Protein AF-G9ZPI9-F1 (afdb_monomer_lite)

Organism: NCBI:txid797515

Foldseek 3Di:
DQPQACQLVVLLVDPVSLLVVVVVLCVVDQWQWFWDDDQFKIWIWIWGQDPVQKIKIKIWIFTHDPDDDPDGDDIDIDIDIGHSVVVSVCQVPADDPPNPDGRSRRRCVRSVRDHPPPPPVPPDDDDDDDDDDDDDDDDDDDD

Secondary structure (DSSP, 8-state):
---HHHHHHHHTT-HHHHHHHHHHHHHH-S-EEEEEEETTEEEEEEEEE-TTS-EEEEEEEEE--SSS-S-PPPPEEEEEEE-HHHHHHHHHH-B-SSTT-BHHHHHHHHTTPPPS---------------------------

Radius of gyration: 23.57 Å; chains: 1; bounding box: 44×51×68 Å

Sequence (143 aa):
MTENNREWKEALKSKEAFNDDISNYFKEHKELTGSYDIPSYYEHYTVRLDSHDGLVITLVTGVQSTGGESNVPLPFKQKEVMSIEDFRQLILHKKFADTTQSLADVFQTVAGIPSSDDQSTTNSVNLVQSSPIWIFTQRKQIG

Structure (mmCIF, N/CA/C/O backbone):
data_AF-G9ZPI9-F1
#
_entry.id   AF-G9ZPI9-F1
#
loop_
_atom_site.group_PDB
_atom_site.id
_atom_site.type_symbol
_atom_site.label_atom_id
_atom_site.label_alt_id
_atom_site.label_comp_id
_atom_site.label_asym_id
_atom_site.label_entity_id
_atom_site.label_seq_id
_atom_site.pdbx_PDB_ins_code
_atom_site.Cartn_x
_atom_site.Cartn_y
_atom_site.Cartn_z
_atom_site.occupancy
_atom_site.B_iso_or_equiv
_atom_site.auth_seq_id
_atom_site.auth_comp_id
_atom_site.auth_asym_id
_atom_site.auth_atom_id
_atom_site.pdbx_PDB_model_num
ATOM 1 N N . MET A 1 1 ? -20.683 11.903 -5.286 1.00 34.28 1 MET A N 1
ATOM 2 C CA . MET A 1 1 ? -20.020 10.936 -4.390 1.00 34.28 1 MET A CA 1
ATOM 3 C C . MET A 1 1 ? -18.566 10.889 -4.812 1.00 34.28 1 MET A C 1
ATOM 5 O O . MET A 1 1 ? -18.189 10.062 -5.628 1.00 34.28 1 MET A O 1
ATOM 9 N N . THR A 1 2 ? -17.806 11.887 -4.369 1.00 35.47 2 THR A N 1
ATOM 10 C CA . THR A 1 2 ? -16.448 12.182 -4.852 1.00 35.47 2 THR A CA 1
ATOM 11 C C . THR A 1 2 ? -15.598 12.610 -3.650 1.00 35.47 2 THR A C 1
ATOM 13 O O . THR A 1 2 ? -14.947 13.647 -3.681 1.00 35.47 2 THR A O 1
ATOM 16 N N . GLU A 1 3 ? -15.700 11.876 -2.539 1.00 41.84 3 GLU A N 1
ATOM 17 C CA . GLU A 1 3 ? -15.044 12.219 -1.262 1.00 41.84 3 GLU A CA 1
ATOM 18 C C . GLU A 1 3 ? -13.709 11.483 -1.062 1.00 41.84 3 GLU A C 1
ATOM 20 O O . GLU A 1 3 ? -12.809 11.997 -0.410 1.00 41.84 3 GLU A O 1
ATOM 25 N N . ASN A 1 4 ? -13.487 10.371 -1.760 1.00 54.03 4 ASN A N 1
ATOM 26 C CA . ASN A 1 4 ? -12.431 9.423 -1.395 1.00 54.03 4 ASN A CA 1
ATOM 27 C C . ASN A 1 4 ? -10.997 9.890 -1.737 1.00 54.03 4 ASN A C 1
ATOM 29 O O . ASN A 1 4 ? -10.023 9.271 -1.321 1.00 54.03 4 ASN A O 1
ATOM 33 N N . ASN A 1 5 ? -10.826 10.967 -2.517 1.00 50.09 5 ASN A N 1
ATOM 34 C CA . ASN A 1 5 ? -9.518 11.366 -3.052 1.00 50.09 5 ASN A CA 1
ATOM 35 C C . ASN A 1 5 ? -8.598 12.067 -2.058 1.00 50.09 5 ASN A C 1
ATOM 37 O O . ASN A 1 5 ? -7.396 11.792 -2.028 1.00 50.09 5 ASN A O 1
ATOM 41 N N . ARG A 1 6 ? -9.145 13.002 -1.284 1.00 54.97 6 ARG A N 1
ATOM 42 C CA . ARG A 1 6 ? -8.370 13.725 -0.273 1.00 54.97 6 ARG A CA 1
ATOM 43 C C . ARG A 1 6 ? -8.168 12.873 0.972 1.00 54.97 6 ARG A C 1
ATOM 45 O O . ARG A 1 6 ? -7.153 13.033 1.631 1.00 54.97 6 ARG A O 1
ATOM 52 N N . GLU A 1 7 ? -9.075 11.944 1.246 1.00 67.94 7 GLU A N 1
ATOM 53 C CA . GLU A 1 7 ? -9.098 11.185 2.494 1.00 67.94 7 GLU A CA 1
ATOM 54 C C . GLU A 1 7 ? -7.846 10.332 2.691 1.00 67.94 7 GLU A C 1
ATOM 56 O O . GLU A 1 7 ? -7.219 10.478 3.727 1.00 67.94 7 GLU A O 1
ATOM 61 N N . TRP A 1 8 ? -7.374 9.578 1.691 1.00 75.69 8 TRP A N 1
ATOM 62 C CA . TRP A 1 8 ? -6.186 8.720 1.854 1.00 75.69 8 TRP A CA 1
ATOM 63 C C . TRP A 1 8 ? -4.902 9.501 2.196 1.00 75.69 8 TRP A C 1
ATOM 65 O O . TRP A 1 8 ? -4.228 9.236 3.194 1.00 75.69 8 TRP A O 1
ATOM 75 N N . LYS A 1 9 ? -4.546 10.507 1.383 1.00 78.06 9 LYS A N 1
ATOM 76 C CA . LYS A 1 9 ? -3.321 11.305 1.596 1.00 78.06 9 LYS A CA 1
ATOM 77 C C . LYS A 1 9 ? -3.417 12.213 2.824 1.00 78.06 9 LYS A C 1
ATOM 79 O O . LYS A 1 9 ? -2.400 12.480 3.462 1.00 78.06 9 LYS A O 1
ATOM 84 N N . GLU A 1 10 ? -4.612 12.690 3.168 1.00 81.56 10 GLU A N 1
ATOM 85 C CA . GLU A 1 10 ? -4.829 13.432 4.411 1.00 81.56 10 GLU A CA 1
ATOM 86 C C . GLU A 1 10 ? -4.799 12.504 5.632 1.00 81.56 10 GLU A C 1
ATOM 88 O O . GLU A 1 10 ? -4.200 12.863 6.646 1.00 81.56 10 GLU A O 1
ATOM 93 N N . ALA A 1 11 ? -5.340 11.287 5.525 1.00 84.88 11 ALA A N 1
ATOM 94 C CA . ALA A 1 11 ? -5.303 10.275 6.573 1.00 84.88 11 ALA A CA 1
ATOM 95 C C . ALA A 1 11 ? -3.860 9.903 6.917 1.00 84.88 11 ALA A C 1
ATOM 97 O O . ALA A 1 11 ? -3.528 9.828 8.095 1.00 84.88 11 ALA A O 1
ATOM 98 N N . LEU A 1 12 ? -2.955 9.826 5.930 1.00 86.19 12 LEU A N 1
ATOM 99 C CA . LEU A 1 12 ? -1.518 9.623 6.166 1.00 86.19 12 LEU A CA 1
ATOM 100 C C . LEU A 1 12 ? -0.892 10.649 7.127 1.00 86.19 12 LEU A C 1
ATOM 102 O O . LEU A 1 12 ? 0.130 10.341 7.743 1.00 86.19 12 LEU A O 1
ATOM 106 N N . LYS A 1 13 ? -1.465 11.850 7.296 1.00 86.81 13 LYS A N 1
ATOM 107 C CA . LYS A 1 13 ? -0.942 12.879 8.215 1.00 86.81 13 LYS A CA 1
ATOM 108 C C . LYS A 1 13 ? -1.226 12.574 9.686 1.00 86.81 13 LYS A C 1
ATOM 110 O O . LYS A 1 13 ? -0.532 13.115 10.545 1.00 86.81 13 LYS A O 1
ATOM 115 N N . SER A 1 14 ? -2.202 11.716 9.985 1.00 90.75 14 SER A N 1
ATOM 116 C CA . SER A 1 14 ? -2.577 11.342 11.349 1.00 90.75 14 SER A CA 1
ATOM 117 C C . SER A 1 14 ? -2.547 9.829 11.534 1.00 90.75 14 SER A C 1
ATOM 119 O O . SER A 1 14 ? -3.099 9.074 10.744 1.00 90.75 14 SER A O 1
ATOM 121 N N . LYS A 1 15 ? -1.936 9.378 12.631 1.00 89.38 15 LYS A N 1
ATOM 122 C CA . LYS A 1 15 ? -1.923 7.960 13.005 1.00 89.38 15 LYS A CA 1
ATOM 123 C C . LYS A 1 15 ? -3.338 7.389 13.142 1.00 89.38 15 LYS A C 1
ATOM 125 O O . LYS A 1 15 ? -3.597 6.286 12.679 1.00 89.38 15 LYS A O 1
ATOM 130 N N . GLU A 1 16 ? -4.229 8.135 13.788 1.00 88.81 16 GLU A N 1
ATOM 131 C CA . GLU A 1 16 ? -5.605 7.707 14.064 1.00 88.81 16 GLU A CA 1
ATOM 132 C C . GLU A 1 16 ? -6.425 7.653 12.775 1.00 88.81 16 GLU A C 1
ATOM 134 O O . GLU A 1 16 ? -7.001 6.616 12.466 1.00 88.81 16 GLU A O 1
ATOM 139 N N . ALA A 1 17 ? -6.379 8.721 11.971 1.00 88.94 17 ALA A N 1
ATOM 140 C CA . ALA A 1 17 ? -7.116 8.778 10.711 1.00 88.94 17 ALA A CA 1
ATOM 141 C C . ALA A 1 17 ? -6.657 7.692 9.731 1.00 88.94 17 ALA A C 1
ATOM 143 O O . ALA A 1 17 ? -7.489 7.039 9.114 1.00 88.94 17 ALA A O 1
ATOM 144 N N . PHE A 1 18 ? -5.344 7.457 9.619 1.00 89.25 18 PHE A N 1
ATOM 145 C CA . PHE A 1 18 ? -4.820 6.384 8.777 1.00 89.25 18 PHE A CA 1
ATOM 146 C C . PHE A 1 18 ? -5.246 5.001 9.263 1.00 89.25 18 PHE A C 1
ATOM 148 O O . PHE A 1 18 ? -5.565 4.145 8.445 1.00 89.25 18 PHE A O 1
ATOM 155 N N . ASN A 1 19 ? -5.252 4.773 10.578 1.00 89.50 19 ASN A N 1
ATOM 156 C CA . ASN A 1 19 ? -5.687 3.502 11.143 1.00 89.50 19 ASN A CA 1
ATOM 157 C C . ASN A 1 19 ? -7.168 3.232 10.849 1.00 89.50 19 ASN A C 1
ATOM 159 O O . ASN A 1 19 ? -7.517 2.141 10.400 1.00 89.50 19 ASN A O 1
ATOM 163 N N . ASP A 1 20 ? -8.027 4.229 11.040 1.00 88.19 20 ASP A N 1
ATOM 164 C CA . ASP A 1 20 ? -9.451 4.094 10.741 1.00 88.19 20 ASP A CA 1
ATOM 165 C C . ASP A 1 20 ? -9.685 3.858 9.246 1.00 88.19 20 ASP A C 1
ATOM 167 O O . ASP A 1 20 ? -10.441 2.961 8.873 1.00 88.19 20 ASP A O 1
ATOM 171 N N . ASP A 1 21 ? -8.997 4.612 8.390 1.00 86.44 21 ASP A N 1
ATOM 172 C CA . ASP A 1 21 ? -9.106 4.513 6.937 1.00 86.44 21 ASP A CA 1
ATOM 173 C C . ASP A 1 21 ? -8.648 3.141 6.414 1.00 86.44 21 ASP A C 1
ATOM 175 O O . ASP A 1 21 ? -9.413 2.438 5.748 1.00 86.44 21 ASP A O 1
ATOM 179 N N . ILE A 1 22 ? -7.453 2.682 6.808 1.00 86.38 22 ILE A N 1
ATOM 180 C CA . ILE A 1 22 ? -6.931 1.378 6.381 1.00 86.38 22 ILE A CA 1
ATOM 181 C C . ILE A 1 22 ? -7.769 0.225 6.941 1.00 86.38 22 ILE A C 1
ATOM 183 O O . ILE A 1 22 ? -8.048 -0.746 6.236 1.00 86.38 22 ILE A O 1
ATOM 187 N N . SER A 1 23 ? -8.227 0.336 8.190 1.00 87.12 23 SER A N 1
ATOM 188 C CA . SER A 1 23 ? -9.095 -0.666 8.807 1.00 87.12 23 SER A CA 1
ATOM 189 C C . SER A 1 23 ? -10.449 -0.729 8.110 1.00 87.12 23 SER A C 1
ATOM 191 O O . SER A 1 23 ? -10.986 -1.818 7.921 1.00 87.12 23 SER A O 1
ATOM 193 N N . ASN A 1 24 ? -11.008 0.413 7.702 1.00 86.44 24 ASN A N 1
ATOM 194 C CA . ASN A 1 24 ? -12.248 0.467 6.934 1.00 86.44 24 ASN A CA 1
ATOM 195 C C . ASN A 1 24 ? -12.074 -0.131 5.539 1.00 86.44 24 ASN A C 1
ATOM 197 O O . ASN A 1 24 ? -12.892 -0.963 5.149 1.00 86.44 24 ASN A O 1
ATOM 201 N N . TYR A 1 25 ? -10.988 0.199 4.836 1.00 85.81 25 TYR A N 1
ATOM 202 C CA . TYR A 1 25 ? -10.665 -0.396 3.539 1.00 85.81 25 TYR A CA 1
ATOM 203 C C . TYR A 1 25 ? -10.670 -1.928 3.614 1.00 85.81 25 TYR A C 1
ATOM 205 O O . TYR A 1 25 ? -11.327 -2.602 2.820 1.00 85.81 25 TYR A O 1
ATOM 213 N N . PHE A 1 26 ? -10.015 -2.501 4.625 1.00 86.81 26 PHE A N 1
ATOM 214 C CA . PHE A 1 26 ? -9.919 -3.952 4.764 1.00 86.81 26 PHE A CA 1
ATOM 215 C C . PHE A 1 26 ? -11.200 -4.658 5.246 1.00 86.81 26 PHE A C 1
ATOM 217 O O . PHE A 1 26 ? -11.265 -5.890 5.232 1.00 86.81 26 PHE A O 1
ATOM 224 N N . LYS A 1 27 ? -12.246 -3.920 5.647 1.00 86.50 27 LYS A N 1
ATOM 225 C CA . LYS A 1 27 ? -13.578 -4.514 5.877 1.00 86.50 27 LYS A CA 1
ATOM 226 C C . LYS A 1 27 ? -14.227 -4.945 4.565 1.00 86.50 27 LYS A C 1
ATOM 228 O O . LYS A 1 27 ? -14.950 -5.939 4.540 1.00 86.50 27 LYS A O 1
ATOM 233 N N . GLU A 1 28 ? -13.967 -4.204 3.492 1.00 84.62 28 GLU A N 1
ATOM 234 C CA . GLU A 1 28 ? -14.558 -4.426 2.169 1.00 84.62 28 GLU A CA 1
ATOM 235 C C . GLU A 1 28 ? -13.582 -5.132 1.216 1.00 84.62 28 GLU A C 1
ATOM 237 O O . GLU A 1 28 ? -13.992 -5.908 0.349 1.00 84.62 28 GLU A O 1
ATOM 242 N N . HIS A 1 29 ? -12.280 -4.934 1.423 1.00 85.50 29 HIS A N 1
ATOM 243 C CA . HIS A 1 29 ? -11.211 -5.468 0.590 1.00 85.50 29 HIS A CA 1
ATOM 244 C C . HIS A 1 29 ? -10.332 -6.449 1.368 1.00 85.50 29 HIS A C 1
ATOM 246 O O . HIS A 1 29 ? -9.935 -6.207 2.497 1.00 85.50 29 HIS A O 1
ATOM 252 N N . LYS A 1 30 ? -9.969 -7.581 0.758 1.00 86.81 30 LYS A N 1
ATOM 253 C CA . LYS A 1 30 ? -9.107 -8.584 1.421 1.00 86.81 30 LYS A CA 1
ATOM 254 C C . LYS A 1 30 ? -7.621 -8.241 1.362 1.00 86.81 30 LYS A C 1
ATOM 256 O O . LYS A 1 30 ? -6.833 -8.767 2.146 1.00 86.81 30 LYS A O 1
ATOM 261 N N . GLU A 1 31 ? -7.234 -7.427 0.392 1.00 90.38 31 GLU A N 1
ATOM 262 C CA . GLU A 1 31 ? -5.856 -7.031 0.153 1.00 90.38 31 GLU A CA 1
ATOM 263 C C . GLU A 1 31 ? -5.807 -5.631 -0.449 1.00 90.38 31 GLU A C 1
ATOM 265 O O . GLU A 1 31 ? -6.665 -5.268 -1.250 1.00 90.38 31 GLU A O 1
ATOM 270 N N . LEU A 1 32 ? -4.784 -4.876 -0.066 1.00 88.94 32 LEU A N 1
ATOM 271 C CA . LEU A 1 32 ? -4.394 -3.629 -0.703 1.00 88.94 32 LEU A CA 1
ATOM 272 C C . LEU A 1 32 ? -3.154 -3.940 -1.538 1.00 88.94 32 LEU A C 1
ATOM 274 O O . LEU A 1 32 ? -2.147 -4.408 -1.002 1.00 88.94 32 LEU A O 1
ATOM 278 N N . THR A 1 33 ? -3.218 -3.723 -2.847 1.00 90.38 33 THR A N 1
ATOM 279 C CA . THR A 1 33 ? -2.072 -3.966 -3.730 1.00 90.38 33 THR A CA 1
ATOM 280 C C . THR A 1 33 ? -1.519 -2.660 -4.271 1.00 90.38 33 THR A C 1
ATOM 282 O O . THR A 1 33 ? -2.190 -1.636 -4.275 1.00 90.38 33 THR A O 1
ATOM 285 N N . GLY A 1 34 ? -0.259 -2.673 -4.673 1.00 88.00 34 GLY A N 1
ATOM 286 C CA . GLY A 1 34 ? 0.418 -1.525 -5.250 1.00 88.00 34 GLY A CA 1
ATOM 287 C C . GLY A 1 34 ? 1.467 -2.026 -6.222 1.00 88.00 34 GLY A C 1
ATOM 288 O O . GLY A 1 34 ? 2.262 -2.882 -5.855 1.00 88.00 34 GLY A O 1
ATOM 289 N N . SER A 1 35 ? 1.464 -1.547 -7.461 1.00 87.25 35 SER A N 1
ATOM 290 C CA . SER A 1 35 ? 2.470 -1.945 -8.450 1.00 87.25 35 SER A CA 1
ATOM 291 C C . SER A 1 35 ? 3.190 -0.729 -9.002 1.00 87.25 35 SER A C 1
ATOM 293 O O . SER A 1 35 ? 2.553 0.219 -9.453 1.00 87.25 35 SER A O 1
ATOM 295 N N . TYR A 1 36 ? 4.512 -0.784 -8.973 1.00 85.81 36 TYR A N 1
ATOM 296 C CA . TYR A 1 36 ? 5.389 0.167 -9.630 1.00 85.81 36 TYR A CA 1
ATOM 297 C C . TYR A 1 36 ? 6.149 -0.582 -10.724 1.00 85.81 36 TYR A C 1
ATOM 299 O O . TYR A 1 36 ? 6.872 -1.530 -10.423 1.00 85.81 36 TYR A O 1
ATOM 307 N N . ASP A 1 37 ? 5.948 -0.200 -11.981 1.00 86.06 37 ASP A N 1
ATOM 308 C CA . ASP A 1 37 ? 6.496 -0.898 -13.146 1.00 86.06 37 ASP A CA 1
ATOM 309 C C . ASP A 1 37 ? 7.168 0.113 -14.080 1.00 86.06 37 ASP A C 1
ATOM 311 O O . ASP A 1 37 ? 6.545 1.082 -14.522 1.00 86.06 37 ASP A O 1
ATOM 315 N N . ILE A 1 38 ? 8.452 -0.109 -14.349 1.00 83.75 38 ILE A N 1
ATOM 316 C CA . ILE A 1 38 ? 9.238 0.620 -15.341 1.00 83.75 38 ILE A CA 1
ATOM 317 C C . ILE A 1 38 ? 9.948 -0.380 -16.261 1.00 83.75 38 ILE A C 1
ATOM 319 O O . ILE A 1 38 ? 10.252 -1.483 -15.815 1.00 83.75 38 ILE A O 1
ATOM 323 N N . PRO A 1 39 ? 10.341 0.011 -17.492 1.00 84.50 39 PRO A N 1
ATOM 324 C CA . PRO A 1 39 ? 10.885 -0.903 -18.510 1.00 84.50 39 PRO A CA 1
ATOM 325 C C . PRO A 1 39 ? 12.086 -1.784 -18.112 1.00 84.50 39 PRO A C 1
ATOM 327 O O . PRO A 1 39 ? 12.456 -2.693 -18.853 1.00 84.50 39 PRO A O 1
ATOM 330 N N . SER A 1 40 ? 12.762 -1.480 -17.003 1.00 80.50 40 SER A N 1
ATOM 331 C CA . SER A 1 40 ? 13.912 -2.228 -16.490 1.00 80.50 40 SER A CA 1
ATOM 332 C C . SER A 1 40 ? 13.618 -3.023 -15.213 1.00 80.50 40 SER A C 1
ATOM 334 O O . SER A 1 40 ? 14.410 -3.896 -14.850 1.00 80.50 40 SER A O 1
ATOM 336 N N . TYR A 1 41 ? 12.522 -2.742 -14.504 1.00 85.19 41 TYR A N 1
ATOM 337 C CA . TYR A 1 41 ? 12.316 -3.193 -13.129 1.00 85.19 41 TYR A CA 1
ATOM 338 C C . TYR A 1 41 ? 10.864 -3.039 -12.666 1.00 85.19 41 TYR A C 1
ATOM 340 O O . TYR A 1 41 ? 10.194 -2.072 -13.016 1.00 85.19 41 TYR A O 1
ATOM 348 N N . TYR A 1 42 ? 10.408 -3.943 -11.803 1.00 88.12 42 TYR A N 1
ATOM 349 C CA . TYR A 1 42 ? 9.102 -3.830 -11.164 1.00 88.12 42 TYR A CA 1
ATOM 350 C C . TYR A 1 42 ? 9.151 -4.120 -9.662 1.00 88.12 42 TYR A C 1
ATOM 352 O O . TYR A 1 42 ? 9.948 -4.932 -9.182 1.00 88.12 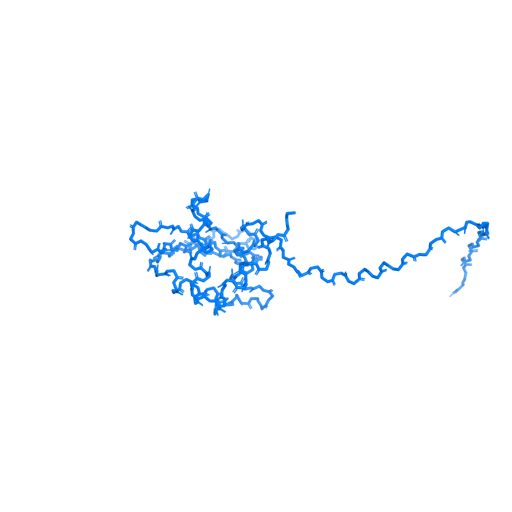42 TYR A O 1
ATOM 360 N N . GLU A 1 43 ? 8.229 -3.490 -8.935 1.00 89.62 43 GLU A N 1
ATOM 361 C CA . GLU A 1 43 ? 7.897 -3.765 -7.540 1.00 89.62 43 GLU A CA 1
ATOM 362 C C . GLU A 1 43 ? 6.398 -4.012 -7.412 1.00 89.62 43 GLU A C 1
ATOM 364 O O . GLU A 1 43 ? 5.584 -3.160 -7.769 1.00 89.62 43 GLU A O 1
ATOM 369 N N . HIS A 1 44 ? 6.028 -5.160 -6.856 1.00 91.06 44 HIS A N 1
ATOM 370 C CA . HIS A 1 44 ? 4.653 -5.483 -6.516 1.00 91.06 44 HIS A CA 1
ATOM 371 C C . HIS A 1 44 ? 4.504 -5.626 -5.005 1.00 91.06 44 HIS A C 1
ATOM 373 O O . HIS A 1 44 ? 5.139 -6.471 -4.371 1.00 91.06 44 HIS A O 1
ATOM 379 N N . TYR A 1 45 ? 3.634 -4.800 -4.447 1.00 91.38 45 TYR A N 1
ATOM 380 C CA . TYR A 1 45 ? 3.264 -4.763 -3.048 1.00 91.38 45 TYR A CA 1
ATOM 381 C C . TYR A 1 45 ? 1.899 -5.409 -2.861 1.00 91.38 45 TYR A C 1
ATOM 383 O O . TYR A 1 45 ? 0.935 -5.074 -3.548 1.00 91.38 45 TYR A O 1
ATOM 391 N N . THR A 1 46 ? 1.799 -6.288 -1.875 1.00 92.88 46 THR A N 1
ATOM 392 C CA . THR A 1 46 ? 0.531 -6.826 -1.386 1.00 92.88 46 THR A CA 1
ATOM 393 C C . THR A 1 46 ? 0.489 -6.658 0.120 1.00 92.88 46 THR A C 1
ATOM 395 O O . THR A 1 46 ? 1.355 -7.175 0.825 1.00 92.88 46 THR A O 1
ATOM 398 N N . VAL A 1 47 ? -0.524 -5.964 0.617 1.00 92.38 47 VAL A N 1
ATOM 399 C CA . VAL A 1 47 ? -0.747 -5.7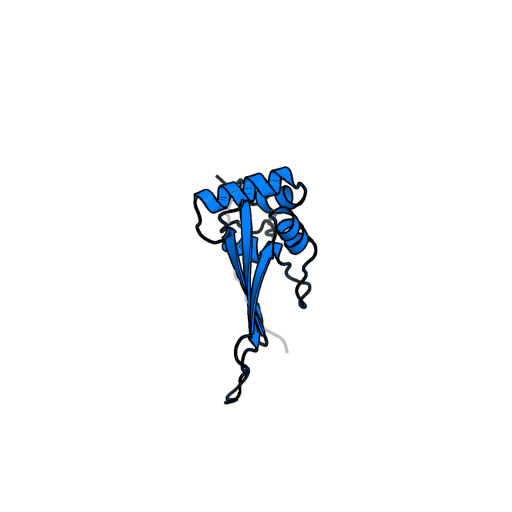13 2.038 1.00 92.38 47 VAL A CA 1
ATOM 400 C C . VAL A 1 47 ? -2.028 -6.416 2.455 1.00 92.38 47 VAL A C 1
ATOM 402 O O . VAL A 1 47 ? -3.050 -6.323 1.774 1.00 92.38 47 VAL A O 1
ATOM 405 N N . ARG A 1 48 ? -1.969 -7.147 3.564 1.00 93.00 48 ARG A N 1
ATOM 406 C CA . ARG A 1 48 ? -3.111 -7.860 4.144 1.00 93.00 48 ARG A CA 1
ATOM 407 C C . ARG A 1 48 ? -3.158 -7.638 5.645 1.00 93.00 48 ARG A C 1
ATOM 409 O O . ARG A 1 48 ? -2.109 -7.503 6.272 1.00 93.00 48 ARG A O 1
ATOM 416 N N . LEU A 1 49 ? -4.360 -7.655 6.204 1.00 90.75 49 LEU A N 1
ATOM 417 C CA . LEU A 1 49 ? -4.559 -7.622 7.648 1.00 90.75 49 LEU A CA 1
ATOM 418 C C . LEU A 1 49 ? -4.073 -8.937 8.274 1.00 90.75 49 LEU A C 1
ATOM 420 O O . LEU A 1 49 ? -4.396 -10.024 7.786 1.00 90.75 49 LEU A O 1
ATOM 424 N N . ASP A 1 50 ? -3.256 -8.827 9.318 1.00 87.31 50 ASP A N 1
ATOM 425 C CA . ASP A 1 50 ? -2.860 -9.953 10.160 1.00 87.31 50 ASP A CA 1
ATOM 426 C C . ASP A 1 50 ? -3.900 -10.181 11.261 1.00 87.31 50 ASP A C 1
ATOM 428 O O . ASP A 1 50 ? -4.603 -9.262 11.675 1.00 87.31 50 ASP A O 1
ATOM 432 N N . SER A 1 51 ? -3.976 -11.399 11.791 1.00 76.00 51 SER A N 1
ATOM 433 C CA . SER A 1 51 ? -4.916 -11.732 12.869 1.00 76.00 51 SER A CA 1
ATOM 434 C C . SER A 1 51 ? -4.628 -11.030 14.204 1.00 76.00 51 SER A C 1
ATOM 436 O O . SER A 1 51 ? -5.461 -11.101 15.101 1.00 76.00 51 SER A O 1
ATOM 438 N N . HIS A 1 52 ? -3.459 -10.398 14.358 1.00 77.94 52 HIS A N 1
ATOM 439 C CA . HIS A 1 52 ? -3.025 -9.702 15.577 1.00 77.94 52 HIS A CA 1
ATOM 440 C C . HIS A 1 52 ? -3.048 -8.170 15.434 1.00 77.94 52 HIS A C 1
ATOM 442 O O . HIS A 1 52 ? -2.164 -7.498 15.961 1.00 77.94 52 HIS A O 1
ATOM 448 N N . ASP A 1 53 ? -3.999 -7.621 14.673 1.00 68.12 53 ASP A N 1
ATOM 449 C CA . ASP A 1 53 ? -4.130 -6.174 14.411 1.00 68.12 53 ASP A CA 1
ATOM 450 C C . ASP A 1 53 ? -2.893 -5.538 13.730 1.00 68.12 53 ASP A C 1
ATOM 452 O O . ASP A 1 53 ? -2.660 -4.328 13.787 1.00 68.12 53 ASP A O 1
ATOM 456 N N . GLY A 1 54 ? -2.079 -6.369 13.074 1.00 82.50 54 GLY A N 1
ATOM 457 C CA . GLY A 1 54 ? -0.923 -5.964 12.278 1.00 82.50 54 GLY A CA 1
ATOM 458 C C . GLY A 1 54 ? -1.206 -5.989 10.778 1.00 82.50 54 GLY A C 1
ATOM 459 O O . GLY A 1 54 ? -2.284 -6.371 10.324 1.00 82.50 54 GLY A O 1
ATOM 460 N N . LEU A 1 55 ? -0.201 -5.621 9.987 1.00 90.75 55 LEU A N 1
ATOM 461 C CA . LEU A 1 55 ? -0.219 -5.736 8.535 1.00 90.75 55 LEU A CA 1
ATOM 462 C C . LEU A 1 55 ? 0.904 -6.654 8.066 1.00 90.75 55 LEU A C 1
ATOM 464 O O . LEU A 1 55 ? 2.054 -6.566 8.498 1.00 90.75 55 LEU A O 1
ATOM 468 N N . VAL A 1 56 ? 0.561 -7.525 7.129 1.00 92.69 56 VAL A N 1
ATOM 469 C CA . VAL A 1 56 ? 1.504 -8.356 6.399 1.00 92.69 56 VAL A CA 1
ATOM 470 C C . VAL A 1 56 ? 1.755 -7.714 5.048 1.00 92.69 56 VAL A C 1
ATOM 472 O O . VAL A 1 56 ? 0.861 -7.688 4.202 1.00 92.69 56 VAL A O 1
ATOM 475 N N . ILE A 1 57 ? 2.984 -7.263 4.822 1.00 91.38 57 ILE A N 1
ATOM 476 C CA . ILE A 1 57 ? 3.422 -6.709 3.544 1.00 91.38 57 ILE A CA 1
ATOM 477 C C . ILE A 1 57 ? 4.257 -7.751 2.820 1.00 91.38 57 ILE A C 1
ATOM 479 O O . ILE A 1 57 ? 5.217 -8.303 3.351 1.00 91.38 57 I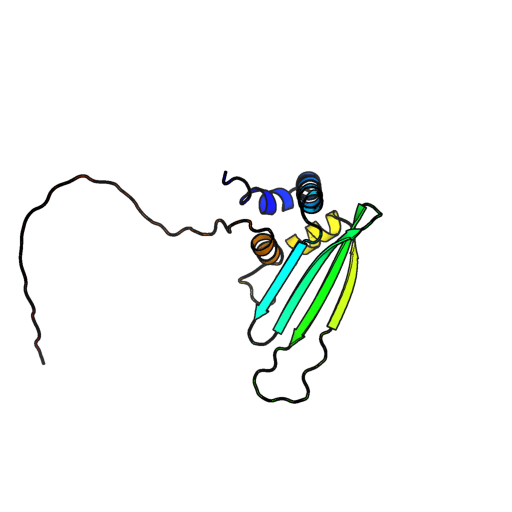LE A O 1
ATOM 483 N N . THR A 1 58 ? 3.878 -8.032 1.583 1.00 92.38 58 THR A N 1
ATOM 484 C CA . THR A 1 58 ? 4.652 -8.844 0.654 1.00 92.38 58 THR A CA 1
ATOM 485 C C . THR A 1 58 ? 5.153 -7.941 -0.456 1.00 92.38 58 THR A C 1
ATOM 487 O O . THR A 1 58 ? 4.349 -7.350 -1.169 1.00 92.38 58 THR A O 1
ATOM 490 N N . LEU A 1 59 ? 6.470 -7.856 -0.596 1.00 91.06 59 LEU A N 1
ATOM 491 C CA . LEU A 1 59 ? 7.146 -7.190 -1.697 1.00 91.06 59 LEU A CA 1
ATOM 492 C C . LEU A 1 59 ? 7.711 -8.254 -2.635 1.00 91.06 59 LEU A C 1
ATOM 494 O O . LEU A 1 59 ? 8.468 -9.130 -2.213 1.00 91.06 59 LEU A O 1
ATOM 498 N N . VAL A 1 60 ? 7.345 -8.174 -3.907 1.00 91.06 60 VAL A N 1
ATOM 499 C CA . VAL A 1 60 ? 7.953 -8.944 -4.990 1.00 91.06 60 VAL A CA 1
ATOM 500 C C . VAL A 1 60 ? 8.664 -7.971 -5.916 1.00 91.06 60 VAL A C 1
ATOM 502 O O . VAL A 1 60 ? 8.025 -7.078 -6.464 1.00 91.06 60 VAL A O 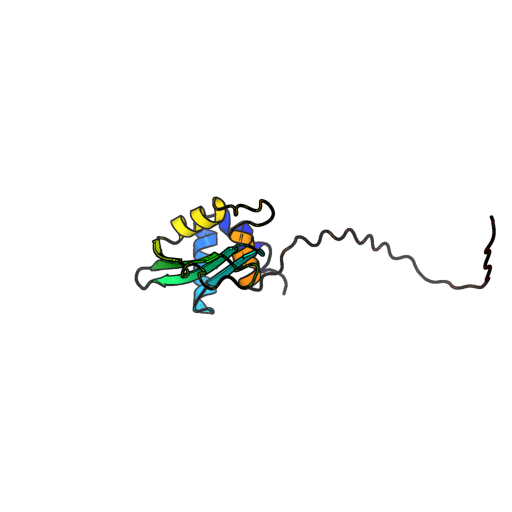1
ATOM 505 N N . THR A 1 61 ? 9.970 -8.136 -6.093 1.00 89.00 61 THR A N 1
ATOM 506 C CA . THR A 1 61 ? 10.772 -7.316 -7.003 1.00 89.00 61 THR A CA 1
ATOM 507 C C . THR A 1 61 ? 11.403 -8.173 -8.084 1.00 89.00 61 THR A C 1
ATOM 509 O O . THR A 1 61 ? 11.739 -9.339 -7.868 1.00 89.00 61 THR A O 1
ATOM 512 N N . GLY A 1 62 ? 11.578 -7.607 -9.268 1.00 85.81 62 GLY A N 1
ATOM 513 C CA . GLY A 1 62 ? 12.235 -8.301 -10.364 1.00 85.81 62 GLY A CA 1
ATOM 514 C C . GLY A 1 62 ? 12.702 -7.340 -11.440 1.00 85.81 62 GLY A C 1
ATOM 515 O O . GLY A 1 62 ? 12.241 -6.206 -11.527 1.00 85.81 62 GLY A O 1
ATOM 516 N N . VAL A 1 63 ? 13.639 -7.802 -12.259 1.00 84.69 63 VAL A N 1
ATOM 517 C CA . VAL A 1 63 ? 14.105 -7.059 -13.433 1.00 84.69 63 VAL A CA 1
ATOM 518 C C . VAL A 1 63 ? 13.314 -7.499 -14.659 1.00 84.69 63 VAL A C 1
ATOM 520 O O . VAL A 1 63 ? 12.979 -8.677 -14.801 1.00 84.69 63 VAL A O 1
ATOM 523 N N . GLN A 1 64 ? 12.994 -6.554 -15.537 1.00 75.06 64 GLN A N 1
ATOM 524 C CA . GLN A 1 64 ? 12.385 -6.865 -16.826 1.00 75.06 64 GLN A CA 1
ATOM 525 C C . GLN A 1 64 ? 13.488 -7.176 -17.838 1.00 75.06 64 GLN A C 1
ATOM 527 O O . GLN A 1 64 ? 14.460 -6.432 -17.965 1.00 75.06 64 GLN A O 1
ATOM 532 N N . SER A 1 65 ? 13.353 -8.281 -18.569 1.00 66.56 65 SER A N 1
ATOM 533 C CA . SER A 1 65 ? 14.297 -8.603 -19.638 1.00 66.56 65 SER A CA 1
ATOM 534 C C . SER A 1 65 ? 14.037 -7.758 -20.866 1.00 66.56 65 SER A C 1
ATOM 536 O O . SER A 1 65 ? 13.017 -7.908 -21.534 1.00 66.56 65 SER A O 1
ATOM 538 N N . THR A 1 66 ? 15.004 -6.917 -21.206 1.00 63.31 66 THR A N 1
ATOM 539 C CA . THR A 1 66 ? 14.917 -5.972 -22.324 1.00 63.31 66 THR A CA 1
ATOM 540 C C . THR A 1 66 ? 15.302 -6.573 -23.682 1.00 63.31 66 THR A C 1
ATOM 542 O O . THR A 1 66 ? 15.366 -5.853 -24.675 1.00 63.31 66 THR A O 1
ATOM 545 N N . GLY A 1 67 ? 15.470 -7.896 -23.783 1.00 56.06 67 GLY A N 1
ATOM 546 C CA . GLY A 1 67 ? 15.567 -8.582 -25.073 1.00 56.06 67 GLY A CA 1
ATOM 547 C C . GLY A 1 67 ? 16.258 -9.940 -25.015 1.00 56.06 67 GLY A C 1
ATOM 548 O O . GLY A 1 67 ? 17.466 -10.008 -24.860 1.00 56.06 67 GLY A O 1
ATOM 549 N N . GLY A 1 68 ? 15.501 -11.028 -25.195 1.00 56.38 68 GLY A N 1
ATOM 550 C CA . GLY A 1 68 ? 16.020 -12.364 -25.549 1.00 56.38 68 GLY A CA 1
ATOM 551 C C . GLY A 1 68 ? 16.948 -13.068 -24.546 1.00 56.38 68 GLY A C 1
ATOM 552 O O . GLY A 1 68 ? 17.363 -14.199 -24.801 1.00 56.38 68 GLY A O 1
ATOM 553 N N . GLU A 1 69 ? 17.281 -12.443 -23.419 1.00 60.16 69 GLU A N 1
ATOM 554 C CA . GLU A 1 69 ? 18.205 -13.006 -22.439 1.00 60.16 69 GLU A CA 1
ATOM 555 C C . GLU A 1 69 ? 17.562 -14.187 -21.705 1.00 60.16 69 GLU A C 1
ATOM 557 O O . GLU A 1 69 ? 16.568 -14.053 -20.996 1.00 60.16 69 GLU A O 1
ATOM 562 N N . SER A 1 70 ? 18.149 -15.374 -21.863 1.00 60.94 70 SER A N 1
ATOM 563 C CA . SER A 1 70 ? 17.646 -16.623 -21.269 1.00 60.94 70 SER A CA 1
ATOM 564 C C . SER A 1 70 ? 17.966 -16.770 -19.773 1.00 60.94 70 SER A C 1
ATOM 566 O O . SER A 1 70 ? 17.794 -17.852 -19.222 1.00 60.94 70 SER A O 1
ATOM 568 N N . ASN A 1 71 ? 18.467 -15.713 -19.121 1.00 64.19 71 ASN A N 1
ATOM 569 C CA . ASN A 1 71 ? 19.000 -15.772 -17.758 1.00 64.19 71 ASN A CA 1
ATOM 570 C C . ASN A 1 71 ? 18.519 -14.602 -16.887 1.00 64.19 71 ASN A C 1
ATOM 572 O O . ASN A 1 71 ? 19.298 -13.957 -16.187 1.00 64.19 71 ASN A O 1
ATOM 576 N N . VAL A 1 72 ? 17.218 -14.315 -16.959 1.00 66.38 72 VAL A N 1
ATOM 577 C CA . VAL A 1 72 ? 16.560 -13.345 -16.077 1.00 66.38 72 VAL A CA 1
ATOM 578 C C . VAL A 1 72 ? 16.640 -13.866 -14.642 1.00 66.38 72 VAL A C 1
ATOM 580 O O . VAL A 1 72 ? 16.183 -14.986 -14.390 1.00 66.38 72 VAL A O 1
ATOM 583 N N . PRO A 1 73 ? 17.198 -13.101 -13.690 1.00 73.62 73 PRO A N 1
ATOM 584 C CA . PRO A 1 73 ? 17.159 -13.470 -12.284 1.00 73.62 73 PRO A CA 1
ATOM 585 C C . PRO A 1 73 ? 15.722 -13.726 -11.825 1.00 73.62 73 PRO A C 1
ATOM 587 O O . PRO A 1 73 ? 14.801 -12.996 -12.199 1.00 73.62 73 PRO A O 1
ATOM 590 N N . LEU A 1 74 ? 15.533 -14.760 -11.000 1.00 79.94 74 LEU A N 1
ATOM 591 C CA . LEU A 1 74 ? 14.227 -15.034 -10.410 1.00 79.94 74 LEU A CA 1
ATOM 592 C C . LEU A 1 74 ? 13.764 -13.832 -9.572 1.00 79.94 74 LEU A C 1
ATOM 594 O O . LEU A 1 74 ? 14.591 -13.220 -8.889 1.00 79.94 74 LEU A O 1
ATOM 598 N N . PRO A 1 75 ? 12.456 -13.522 -9.577 1.00 84.94 75 PRO A N 1
ATOM 599 C CA . PRO A 1 75 ? 11.915 -12.458 -8.749 1.00 84.94 75 PRO A CA 1
ATOM 600 C C . PRO A 1 75 ? 12.238 -12.695 -7.275 1.00 84.94 75 PRO A C 1
ATOM 602 O O . PRO A 1 75 ? 12.061 -13.797 -6.746 1.00 84.94 75 PRO A O 1
ATOM 605 N N . PHE A 1 76 ? 12.698 -11.648 -6.606 1.00 88.19 76 PHE A N 1
ATOM 606 C CA . PHE A 1 76 ? 12.934 -11.668 -5.177 1.00 88.19 76 PHE A CA 1
ATOM 607 C C . PHE A 1 76 ? 11.619 -11.405 -4.445 1.00 88.19 76 PHE A C 1
ATOM 609 O O . PHE A 1 76 ? 10.869 -10.498 -4.796 1.00 88.19 76 PHE A O 1
ATOM 616 N N . LYS A 1 77 ? 11.329 -12.208 -3.419 1.00 91.44 77 LYS A N 1
ATOM 617 C CA . LYS A 1 77 ? 10.121 -12.074 -2.605 1.00 91.44 77 LYS A CA 1
ATOM 618 C C . LYS A 1 77 ? 10.495 -11.910 -1.143 1.00 91.44 77 LYS A C 1
ATOM 620 O O . LYS A 1 77 ? 11.091 -12.806 -0.550 1.00 91.44 77 LYS A O 1
ATOM 625 N N . GLN A 1 78 ? 10.058 -10.807 -0.557 1.00 90.75 78 GLN A N 1
ATOM 626 C CA . GLN A 1 78 ? 10.202 -10.510 0.859 1.00 90.75 78 GLN A CA 1
ATOM 627 C C . GLN A 1 78 ? 8.823 -10.365 1.492 1.00 90.75 78 GLN A C 1
ATOM 629 O O . GLN A 1 78 ? 7.924 -9.740 0.932 1.00 90.75 78 GLN A O 1
ATOM 634 N N . LYS A 1 79 ? 8.652 -10.972 2.665 1.00 92.31 79 LYS A N 1
ATOM 635 C CA . LYS A 1 79 ? 7.445 -10.851 3.478 1.00 92.31 79 LYS A CA 1
ATOM 636 C C . LYS A 1 79 ? 7.835 -10.277 4.826 1.00 92.31 79 LYS A C 1
ATOM 638 O O . LYS A 1 79 ? 8.745 -10.797 5.466 1.00 92.31 79 LYS A O 1
ATOM 643 N N . GLU A 1 80 ? 7.115 -9.258 5.256 1.00 90.31 80 GLU A N 1
ATOM 644 C CA . GLU A 1 80 ? 7.350 -8.567 6.512 1.00 90.31 80 GLU A CA 1
ATOM 645 C C . GLU A 1 80 ? 6.027 -8.370 7.248 1.00 90.31 80 GLU A C 1
ATOM 647 O O . GLU A 1 80 ? 4.987 -8.135 6.630 1.00 90.31 80 GLU A O 1
ATOM 652 N N . VAL A 1 81 ? 6.060 -8.528 8.568 1.00 90.81 81 VAL A N 1
ATOM 653 C CA . VAL A 1 81 ? 4.925 -8.238 9.447 1.00 90.81 81 VAL A CA 1
ATOM 654 C C . VAL A 1 81 ? 5.271 -6.965 10.195 1.00 90.81 81 VAL A C 1
ATOM 656 O O . VAL A 1 81 ? 6.330 -6.897 10.816 1.00 90.81 81 VAL A O 1
ATOM 659 N N . MET A 1 82 ? 4.401 -5.966 10.125 1.00 89.81 82 MET A N 1
ATOM 660 C CA . MET A 1 82 ? 4.618 -4.674 10.768 1.00 89.81 82 MET A CA 1
ATOM 661 C C . MET A 1 82 ? 3.313 -4.094 11.303 1.00 89.81 82 MET A C 1
ATOM 663 O O . MET A 1 82 ? 2.224 -4.560 10.964 1.00 89.81 82 MET A O 1
ATOM 667 N N . SER A 1 83 ? 3.413 -3.082 12.161 1.00 91.44 83 SER A N 1
ATOM 668 C CA . SER A 1 83 ? 2.226 -2.392 12.658 1.00 91.44 83 SER A CA 1
ATOM 669 C C . SER A 1 83 ? 1.619 -1.475 11.589 1.00 91.44 83 SER A C 1
ATOM 671 O O . SER A 1 83 ? 2.285 -1.077 10.631 1.00 91.44 83 SER A O 1
ATOM 673 N N . ILE A 1 84 ? 0.352 -1.091 11.769 1.00 90.00 84 ILE A N 1
ATOM 674 C CA . ILE A 1 84 ? -0.312 -0.098 10.908 1.00 90.00 84 ILE A CA 1
ATOM 675 C C . ILE A 1 84 ? 0.456 1.235 10.890 1.00 90.00 84 ILE A C 1
ATOM 677 O O . ILE A 1 84 ? 0.554 1.888 9.853 1.00 90.00 84 ILE A O 1
ATOM 681 N N . GLU A 1 85 ? 1.047 1.630 12.021 1.00 90.50 85 GLU A N 1
ATOM 682 C CA . GLU A 1 85 ? 1.842 2.857 12.101 1.00 90.50 85 GLU A CA 1
ATOM 683 C C . GLU A 1 85 ? 3.166 2.737 11.340 1.00 90.50 85 GLU A C 1
ATOM 685 O O . GLU A 1 85 ? 3.532 3.661 10.617 1.00 90.50 85 GLU A O 1
ATOM 690 N N . ASP A 1 86 ? 3.859 1.601 11.438 1.00 91.38 86 ASP A N 1
ATOM 691 C CA . ASP A 1 86 ? 5.086 1.376 10.663 1.00 91.38 86 ASP A CA 1
ATOM 692 C C . ASP A 1 86 ? 4.791 1.385 9.161 1.00 91.38 86 ASP A C 1
ATOM 694 O O . ASP A 1 86 ? 5.543 1.967 8.379 1.00 91.38 86 ASP A O 1
ATOM 698 N N . PHE A 1 87 ? 3.647 0.825 8.755 1.00 91.19 87 PHE A N 1
ATOM 699 C CA . PHE A 1 87 ? 3.183 0.904 7.375 1.00 91.19 87 PHE A CA 1
ATOM 700 C C . PHE A 1 87 ? 2.901 2.347 6.939 1.00 91.19 87 PHE A C 1
ATOM 702 O O . PHE A 1 87 ? 3.314 2.750 5.850 1.00 91.19 87 PHE A O 1
ATOM 709 N N . ARG A 1 88 ? 2.272 3.162 7.797 1.00 91.50 88 ARG A N 1
ATOM 710 C CA . ARG A 1 88 ? 2.066 4.597 7.540 1.00 91.50 88 ARG A CA 1
ATOM 711 C C . ARG A 1 88 ? 3.393 5.318 7.309 1.00 91.50 88 ARG A C 1
ATOM 713 O O . ARG A 1 88 ? 3.524 6.083 6.355 1.00 91.50 88 ARG A O 1
ATOM 720 N N . GLN A 1 89 ? 4.386 5.058 8.160 1.00 90.94 89 GLN A N 1
ATOM 721 C CA . GLN A 1 89 ? 5.728 5.625 8.013 1.00 90.94 89 GLN A CA 1
ATOM 722 C C . GLN A 1 89 ? 6.398 5.147 6.722 1.00 90.94 89 GLN A C 1
ATOM 724 O O . GLN A 1 89 ? 6.981 5.956 6.001 1.00 90.94 89 GLN A O 1
ATOM 729 N N . LEU A 1 90 ? 6.277 3.862 6.384 1.00 90.00 90 LEU A N 1
ATOM 730 C CA . LEU A 1 90 ? 6.805 3.318 5.137 1.00 90.00 90 LEU A CA 1
ATOM 731 C C . LEU A 1 90 ? 6.224 4.055 3.925 1.00 90.00 90 LEU A C 1
ATOM 733 O O . LEU A 1 90 ? 6.981 4.478 3.055 1.00 90.00 90 LEU A O 1
ATOM 737 N N . ILE A 1 91 ? 4.906 4.256 3.886 1.00 89.25 91 ILE A N 1
ATOM 738 C CA . ILE A 1 91 ? 4.237 4.981 2.800 1.00 89.25 91 ILE A CA 1
ATOM 739 C C . ILE A 1 91 ? 4.723 6.436 2.710 1.00 89.25 91 ILE A C 1
ATOM 741 O O . ILE A 1 91 ? 4.953 6.930 1.608 1.00 89.25 91 ILE A O 1
ATOM 745 N N . LEU A 1 92 ? 4.901 7.116 3.847 1.00 86.75 92 LEU A N 1
ATOM 746 C CA . LEU A 1 92 ? 5.327 8.519 3.895 1.00 86.75 92 LEU A CA 1
ATOM 747 C C . LEU A 1 92 ? 6.774 8.742 3.441 1.00 86.75 92 LEU A C 1
ATOM 749 O O . LEU A 1 92 ? 7.072 9.757 2.809 1.00 86.75 92 LEU A O 1
ATOM 753 N N . HIS A 1 93 ? 7.679 7.824 3.784 1.00 85.62 93 HIS A N 1
ATOM 754 C CA . HIS A 1 93 ? 9.118 8.021 3.575 1.00 85.62 93 HIS A CA 1
ATOM 755 C C . HIS A 1 93 ? 9.662 7.291 2.351 1.00 85.62 93 HIS A C 1
ATOM 757 O O . HIS A 1 93 ? 10.734 7.647 1.855 1.00 85.62 93 HIS A O 1
ATOM 763 N N . LYS A 1 94 ? 8.948 6.289 1.830 1.00 84.62 94 LYS A N 1
ATOM 764 C CA . LYS A 1 94 ? 9.412 5.532 0.672 1.00 84.62 94 LYS A CA 1
ATOM 765 C C . LYS A 1 94 ? 9.152 6.287 -0.629 1.00 84.62 94 LYS A C 1
ATOM 767 O O . LYS A 1 94 ? 8.015 6.486 -1.059 1.00 84.62 94 LYS A O 1
ATOM 772 N N . LYS A 1 95 ? 10.252 6.627 -1.294 1.00 77.81 95 LYS A N 1
ATOM 773 C CA . LYS A 1 95 ? 10.282 7.157 -2.658 1.00 77.81 95 LYS A CA 1
ATOM 774 C C . LYS A 1 95 ? 10.894 6.116 -3.584 1.00 77.81 95 LYS A C 1
ATOM 776 O O . LYS A 1 95 ? 11.840 5.432 -3.188 1.00 77.81 95 LYS A O 1
ATOM 781 N N . PHE A 1 96 ? 10.344 5.978 -4.785 1.00 77.94 96 PHE A N 1
ATOM 782 C CA . PHE A 1 96 ? 10.962 5.141 -5.807 1.00 77.94 96 PHE A CA 1
ATOM 783 C C . PHE A 1 96 ? 12.192 5.846 -6.393 1.00 77.94 96 PHE A C 1
ATOM 785 O O . PHE A 1 96 ? 12.423 7.035 -6.162 1.00 77.94 96 PHE A O 1
ATOM 792 N N . ALA A 1 97 ? 13.017 5.088 -7.119 1.00 69.62 97 ALA A N 1
ATOM 793 C CA . ALA A 1 97 ? 14.191 5.636 -7.799 1.00 69.62 97 ALA A CA 1
ATOM 794 C C . ALA A 1 97 ? 13.804 6.695 -8.848 1.00 69.62 97 ALA A C 1
ATOM 796 O O . ALA A 1 97 ? 14.562 7.634 -9.085 1.00 69.62 97 ALA A O 1
ATOM 797 N N . ASP A 1 98 ? 12.614 6.561 -9.436 1.00 64.06 98 ASP A N 1
ATOM 798 C CA . ASP A 1 98 ? 11.971 7.626 -10.192 1.00 64.06 98 ASP A CA 1
ATOM 799 C C . ASP A 1 98 ? 11.249 8.563 -9.216 1.00 64.06 98 ASP A C 1
ATOM 801 O O . ASP A 1 98 ? 10.359 8.161 -8.465 1.00 64.06 98 ASP A O 1
ATOM 805 N N . THR A 1 99 ? 11.647 9.832 -9.212 1.00 64.25 99 THR A N 1
ATOM 806 C CA . THR A 1 99 ? 11.099 10.850 -8.310 1.00 64.25 99 THR A CA 1
ATOM 807 C C . THR A 1 99 ? 9.663 11.257 -8.647 1.00 64.25 99 THR A C 1
ATOM 809 O O . THR A 1 99 ? 9.106 12.105 -7.951 1.00 64.25 99 THR A O 1
ATOM 812 N N . THR A 1 100 ? 9.076 10.710 -9.714 1.00 72.56 100 THR A N 1
ATOM 813 C CA . THR A 1 100 ? 7.714 11.036 -10.160 1.00 72.56 100 THR A CA 1
ATOM 814 C C . THR A 1 100 ? 6.617 10.340 -9.358 1.00 72.56 100 THR A C 1
ATOM 816 O O . THR A 1 100 ? 5.503 10.858 -9.321 1.00 72.56 100 THR A O 1
ATOM 819 N N . GLN A 1 101 ? 6.904 9.211 -8.699 1.00 75.38 101 GLN A N 1
ATOM 820 C CA . GLN A 1 101 ? 5.908 8.450 -7.939 1.00 75.38 101 GLN A CA 1
ATOM 821 C C . GLN A 1 101 ? 6.401 8.106 -6.530 1.00 75.38 101 GLN A C 1
ATOM 823 O O . GLN A 1 101 ? 7.565 7.769 -6.300 1.00 75.38 101 GLN A O 1
ATOM 828 N N . SER A 1 102 ? 5.490 8.170 -5.564 1.00 85.06 102 SER A N 1
ATOM 829 C CA . SER A 1 102 ? 5.684 7.671 -4.204 1.00 85.06 102 SER A CA 1
ATOM 830 C C . SER A 1 102 ? 4.903 6.379 -3.977 1.00 85.06 102 SER A C 1
ATOM 832 O O . SER A 1 102 ? 3.973 6.053 -4.719 1.00 85.06 102 SER A O 1
ATOM 834 N N . LEU A 1 103 ? 5.241 5.645 -2.911 1.00 85.25 103 LEU A N 1
ATOM 835 C CA . LEU A 1 103 ? 4.489 4.444 -2.537 1.00 85.25 103 LEU A CA 1
ATOM 836 C C . LEU A 1 103 ? 3.000 4.762 -2.285 1.00 85.25 103 LEU A C 1
ATOM 838 O O . LEU A 1 103 ? 2.133 3.950 -2.600 1.00 85.25 103 LEU A O 1
ATOM 842 N N . ALA A 1 104 ? 2.700 5.965 -1.781 1.00 86.12 104 ALA A N 1
ATOM 843 C CA . ALA A 1 104 ? 1.333 6.437 -1.579 1.00 86.12 104 ALA A CA 1
ATOM 844 C C . ALA A 1 104 ? 0.540 6.526 -2.892 1.00 86.12 104 ALA A C 1
ATOM 846 O O . ALA A 1 104 ? -0.623 6.132 -2.916 1.00 86.12 104 ALA A O 1
ATOM 847 N N . ASP A 1 105 ? 1.160 7.007 -3.974 1.00 84.56 105 ASP A N 1
ATOM 848 C CA . ASP A 1 105 ? 0.502 7.188 -5.278 1.00 84.56 105 ASP A CA 1
ATOM 849 C C . ASP A 1 105 ? 0.142 5.846 -5.917 1.00 84.56 105 ASP A C 1
ATOM 851 O O . ASP A 1 105 ? -0.938 5.664 -6.488 1.00 84.56 105 ASP A O 1
ATOM 855 N N . VAL A 1 106 ? 1.044 4.880 -5.762 1.00 84.00 106 VAL A N 1
ATOM 856 C CA . VAL A 1 106 ? 0.863 3.521 -6.258 1.00 84.00 106 VAL A CA 1
ATOM 857 C C . VAL A 1 106 ? -0.306 2.830 -5.548 1.00 84.00 106 VAL A C 1
ATOM 859 O O . VAL A 1 106 ? -1.148 2.224 -6.209 1.00 84.00 106 VAL A O 1
ATOM 862 N N . PHE A 1 107 ? -0.417 2.962 -4.223 1.00 85.50 107 PHE A N 1
ATOM 863 C CA . PHE A 1 107 ? -1.555 2.411 -3.479 1.00 85.50 107 PHE A CA 1
ATOM 864 C C . PHE A 1 107 ? -2.864 3.157 -3.744 1.00 85.50 107 PHE A C 1
ATOM 866 O O . PHE A 1 107 ? -3.904 2.520 -3.890 1.00 85.50 107 PHE A O 1
ATOM 873 N N . GLN A 1 108 ? -2.823 4.485 -3.865 1.00 78.19 108 GLN A N 1
ATOM 874 C CA . GLN A 1 108 ? -4.002 5.299 -4.162 1.00 78.19 108 GLN A CA 1
ATOM 875 C C . GLN A 1 108 ? -4.649 4.897 -5.495 1.00 78.19 108 GLN A C 1
ATOM 877 O O . GLN A 1 108 ? -5.866 4.723 -5.567 1.00 78.19 108 GLN A O 1
ATOM 882 N N . THR A 1 109 ? -3.827 4.678 -6.526 1.00 71.00 109 THR A N 1
ATOM 883 C CA . THR A 1 109 ? -4.283 4.225 -7.849 1.00 71.00 109 THR A CA 1
ATOM 884 C C . THR A 1 109 ? -5.051 2.906 -7.754 1.00 71.00 109 THR A C 1
ATOM 886 O O . THR A 1 109 ? -6.106 2.739 -8.363 1.00 71.00 109 THR A O 1
ATOM 889 N N . VAL A 1 110 ? -4.541 1.963 -6.961 1.00 68.69 110 VAL A N 1
ATOM 890 C CA . VAL A 1 110 ? -5.124 0.623 -6.828 1.00 68.69 110 VAL A CA 1
ATOM 891 C C . VAL A 1 110 ? -6.343 0.600 -5.911 1.00 68.69 110 VAL A C 1
ATOM 893 O O . VAL A 1 110 ? -7.277 -0.163 -6.151 1.00 68.69 110 VAL A O 1
ATOM 896 N N . ALA A 1 111 ? -6.388 1.478 -4.911 1.00 70.00 111 ALA A N 1
ATOM 897 C CA . ALA A 1 111 ? -7.571 1.688 -4.085 1.00 70.00 111 ALA A CA 1
ATOM 898 C C . ALA A 1 111 ? -8.764 2.269 -4.878 1.00 70.00 111 ALA A C 1
ATOM 900 O O . ALA A 1 111 ? -9.834 2.467 -4.311 1.00 70.00 111 ALA A O 1
ATOM 901 N N . GLY A 1 112 ? -8.607 2.542 -6.184 1.00 61.88 112 GLY A N 1
ATOM 902 C CA . GLY A 1 112 ? -9.663 3.100 -7.033 1.00 61.88 112 GLY A CA 1
ATOM 903 C C . GLY A 1 112 ? -9.968 4.559 -6.705 1.00 61.88 112 GLY A C 1
ATOM 904 O O . GLY A 1 112 ? -11.006 5.091 -7.098 1.00 61.88 112 GLY A O 1
ATOM 905 N N . ILE A 1 113 ? -9.068 5.207 -5.971 1.00 61.41 113 ILE A N 1
ATOM 906 C CA . ILE A 1 113 ? -9.185 6.595 -5.582 1.00 61.41 113 ILE A CA 1
ATOM 907 C C . ILE A 1 113 ? -8.594 7.413 -6.740 1.00 61.41 113 ILE A C 1
ATOM 909 O O . ILE A 1 113 ? -7.412 7.234 -7.043 1.00 61.41 113 ILE A O 1
ATOM 913 N N . PRO A 1 114 ? -9.361 8.303 -7.408 1.00 56.06 114 PRO A N 1
ATOM 914 C CA . PRO A 1 114 ? -8.804 9.148 -8.465 1.00 56.06 114 PRO A CA 1
ATOM 915 C C . PRO A 1 114 ? -7.588 9.912 -7.923 1.00 56.06 114 PRO A C 1
ATOM 917 O O . PRO A 1 114 ? -7.505 10.141 -6.725 1.00 56.06 114 PRO A O 1
ATOM 920 N N . SER A 1 115 ? -6.622 10.313 -8.738 1.00 48.91 115 SER A N 1
ATOM 921 C CA . SER A 1 115 ? -5.563 11.234 -8.294 1.00 48.91 115 SER A CA 1
ATOM 922 C C . SER A 1 115 ? -6.038 12.667 -8.549 1.00 48.91 115 SER A C 1
ATOM 924 O O . SER A 1 115 ? -6.362 12.990 -9.687 1.00 48.91 115 SER A O 1
ATOM 926 N N . SER A 1 116 ? -6.085 13.546 -7.535 1.00 52.38 116 SER A N 1
ATOM 927 C CA . SER A 1 116 ? -6.474 14.968 -7.695 1.00 52.38 116 SER A CA 1
ATOM 928 C C . SER A 1 116 ? -5.365 15.815 -8.335 1.00 52.38 116 SER A C 1
ATOM 930 O O . SER A 1 116 ? -5.205 16.983 -7.991 1.00 52.38 116 SER A O 1
ATOM 932 N N . ASP A 1 117 ? -4.613 15.245 -9.273 1.00 49.59 117 ASP A N 1
ATOM 933 C CA . ASP A 1 117 ? -3.617 15.971 -10.065 1.00 49.59 117 ASP A CA 1
ATOM 934 C C . ASP A 1 117 ? -4.145 16.295 -11.468 1.00 49.59 117 ASP A C 1
ATOM 936 O O . ASP A 1 117 ? -3.376 16.496 -12.404 1.00 49.59 117 ASP A O 1
ATOM 940 N N . ASP A 1 118 ? -5.468 16.424 -11.613 1.00 44.25 118 ASP A N 1
ATOM 941 C CA . ASP A 1 118 ? -6.052 17.139 -12.746 1.00 44.25 118 ASP A CA 1
ATOM 942 C C . ASP A 1 118 ? -6.192 18.632 -12.403 1.00 44.25 118 ASP A C 1
ATOM 944 O O . ASP A 1 118 ? -7.271 19.165 -12.147 1.00 44.25 118 ASP A O 1
ATOM 948 N N . GLN A 1 119 ? -5.049 19.321 -12.375 1.00 42.81 119 GLN A N 1
ATOM 949 C CA . GLN A 1 119 ? -4.983 20.739 -12.734 1.00 42.81 119 GLN A CA 1
ATOM 950 C C . GLN A 1 119 ? -4.702 20.836 -14.240 1.00 42.81 119 GLN A C 1
ATOM 952 O O . GLN A 1 119 ? -3.720 21.426 -14.686 1.00 42.81 119 GLN A O 1
ATOM 957 N N . SER A 1 120 ? -5.592 20.268 -15.055 1.00 35.69 120 SER A N 1
ATOM 958 C CA . SER A 1 120 ? -5.927 20.880 -16.331 1.00 35.69 120 SER A CA 1
ATOM 959 C C . SER A 1 120 ? -6.598 22.219 -16.031 1.00 35.69 120 SER A C 1
ATOM 961 O O . SER A 1 120 ? -7.763 22.287 -15.631 1.00 35.69 120 SER A O 1
ATOM 963 N N . THR A 1 121 ? -5.852 23.307 -16.211 1.00 36.91 121 THR A N 1
ATOM 964 C CA . THR A 1 121 ? -6.376 24.673 -16.279 1.00 36.91 121 THR A CA 1
ATOM 965 C C . THR A 1 121 ? -7.373 24.774 -17.438 1.00 36.91 121 THR A C 1
ATOM 967 O O . THR A 1 121 ? -7.052 25.269 -18.516 1.00 36.91 121 THR A O 1
ATOM 970 N N . THR A 1 122 ? -8.606 24.312 -17.239 1.00 35.03 122 THR A N 1
ATOM 971 C CA . THR A 1 122 ? -9.714 24.574 -18.156 1.00 35.03 122 THR A CA 1
ATOM 972 C C . THR A 1 122 ? -10.443 25.813 -17.655 1.00 35.03 122 THR A C 1
ATOM 974 O O . THR A 1 122 ? -11.416 25.738 -16.904 1.00 35.03 122 THR A O 1
ATOM 977 N N . ASN A 1 123 ? -9.957 26.980 -18.084 1.00 39.94 123 ASN A N 1
ATOM 978 C CA . ASN A 1 123 ? -10.721 28.223 -18.031 1.00 39.94 123 ASN A CA 1
ATOM 979 C C . ASN A 1 123 ? -12.015 28.042 -18.838 1.00 39.94 123 ASN A C 1
ATOM 981 O O . ASN A 1 123 ? -12.033 28.219 -20.053 1.00 39.94 123 ASN A O 1
ATOM 985 N N . SER A 1 124 ? -13.105 27.706 -18.155 1.00 39.69 124 SER A N 1
ATOM 986 C CA . SER A 1 124 ? -14.455 27.742 -18.714 1.00 39.69 124 SER A CA 1
ATOM 987 C C . SER A 1 124 ? -15.140 29.023 -18.253 1.00 39.69 124 SER A C 1
ATOM 989 O O . SER A 1 124 ? -15.938 29.015 -17.319 1.00 39.69 124 SER A O 1
ATOM 991 N N . VAL A 1 125 ? -14.822 30.147 -18.896 1.00 41.94 125 VAL A N 1
ATOM 992 C CA . VAL A 1 125 ? -15.713 31.312 -18.866 1.00 41.94 125 VAL A CA 1
ATOM 993 C C . VAL A 1 125 ? -16.769 31.125 -19.949 1.00 41.94 125 VAL A C 1
ATOM 995 O O . VAL A 1 125 ? -16.500 31.235 -21.14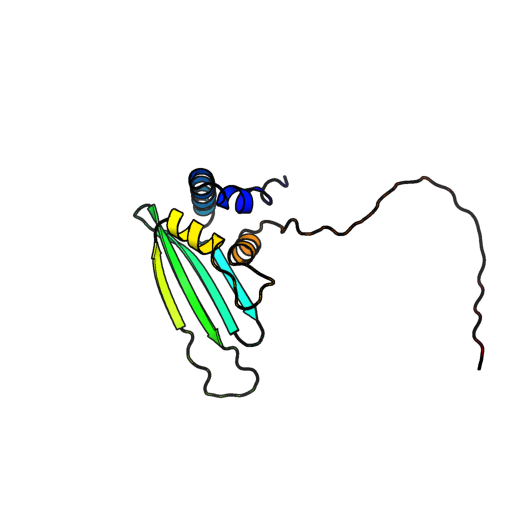1 1.00 41.94 125 VAL A O 1
ATOM 998 N N . ASN A 1 126 ? -17.981 30.805 -19.502 1.00 43.53 126 ASN A N 1
ATOM 999 C CA . ASN A 1 126 ? -19.197 30.852 -20.302 1.00 43.53 126 ASN A CA 1
ATOM 1000 C C . ASN A 1 126 ? -19.417 32.268 -20.852 1.00 43.53 126 ASN A C 1
ATOM 1002 O O . ASN A 1 126 ? -19.543 33.209 -20.069 1.00 43.53 126 ASN A O 1
ATOM 1006 N N . LEU A 1 127 ? -19.585 32.407 -22.170 1.00 35.75 127 LEU A N 1
ATOM 1007 C CA . LEU A 1 127 ? -20.327 33.532 -22.734 1.00 35.75 127 LEU A CA 1
ATOM 1008 C C . LEU A 1 127 ? -21.074 33.124 -24.016 1.00 35.75 127 LEU A C 1
ATOM 1010 O O . LEU A 1 127 ? -20.508 33.040 -25.098 1.00 35.75 127 LEU A O 1
ATOM 1014 N N . VAL A 1 128 ? -22.354 32.803 -23.814 1.00 38.31 128 VAL A N 1
ATOM 1015 C CA . VAL A 1 128 ? -23.544 33.190 -24.596 1.00 38.31 128 VAL A CA 1
ATOM 1016 C C . VAL A 1 128 ? -23.389 33.397 -26.118 1.00 38.31 128 VAL A C 1
ATOM 1018 O O . VAL A 1 128 ? -22.742 34.327 -26.579 1.00 38.31 128 VAL A O 1
ATOM 1021 N N . GLN A 1 129 ? -24.130 32.564 -26.864 1.00 40.81 129 GLN A N 1
ATOM 1022 C CA . GLN A 1 129 ? -24.850 32.840 -28.124 1.00 40.81 129 GLN A CA 1
ATOM 1023 C C . GLN A 1 129 ? -24.462 34.089 -28.946 1.00 40.81 129 GLN A C 1
ATOM 1025 O O . GLN A 1 129 ? -24.797 35.211 -28.573 1.00 40.81 129 GLN A O 1
ATOM 1030 N N . SER A 1 130 ? -23.986 33.861 -30.177 1.00 33.69 130 SER A N 1
ATOM 1031 C CA . SER A 1 130 ? -24.642 34.289 -31.436 1.00 33.69 130 SER A CA 1
ATOM 1032 C C . SER A 1 130 ? -23.768 33.941 -32.650 1.00 33.69 130 SER A C 1
ATOM 1034 O O . SER A 1 130 ? -22.602 34.315 -32.711 1.00 33.69 130 SER A O 1
ATOM 1036 N N . SER A 1 131 ? -24.325 33.243 -33.645 1.00 36.66 131 SER A N 1
ATOM 1037 C CA . SER A 1 131 ? -23.773 33.220 -35.015 1.00 36.66 131 SER A CA 1
ATOM 1038 C C . SER A 1 131 ? -23.861 34.638 -35.612 1.00 36.66 131 SER A C 1
ATOM 1040 O O . SER A 1 131 ? -24.826 35.331 -35.278 1.00 36.66 131 SER A O 1
ATOM 1042 N N . PRO A 1 132 ? -22.940 35.091 -36.497 1.00 42.34 132 PRO A N 1
ATOM 1043 C CA . PRO A 1 132 ? -23.008 34.667 -37.905 1.00 42.34 132 PRO A CA 1
ATOM 1044 C C . PRO A 1 132 ? -21.680 34.669 -38.726 1.00 42.34 132 PRO A C 1
ATOM 1046 O O . PRO A 1 132 ? -20.790 35.480 -38.526 1.00 42.34 132 PRO A O 1
ATOM 1049 N N . ILE A 1 133 ? -21.664 33.810 -39.758 1.00 36.56 133 ILE A N 1
ATOM 1050 C CA . ILE A 1 133 ? -21.250 34.085 -41.159 1.00 36.56 133 ILE A CA 1
ATOM 1051 C C . ILE A 1 133 ? -19.745 34.269 -41.531 1.00 36.56 133 ILE A C 1
ATOM 1053 O O . ILE A 1 133 ? -19.137 35.295 -41.273 1.00 36.56 133 ILE A O 1
ATOM 1057 N N . TRP A 1 134 ? -19.263 33.279 -42.312 1.00 27.95 134 TRP A N 1
ATOM 1058 C CA . TRP A 1 134 ? -18.353 33.299 -43.489 1.00 27.95 134 TRP A CA 1
ATOM 1059 C C . TRP A 1 134 ? -16.899 33.846 -43.403 1.00 27.95 134 TRP A C 1
ATOM 1061 O O . TRP A 1 134 ? -16.668 35.006 -43.098 1.00 27.95 134 TRP A O 1
ATOM 1071 N N . ILE A 1 135 ? -15.908 33.060 -43.868 1.00 40.94 135 ILE A N 1
ATOM 1072 C CA . ILE A 1 135 ? -15.271 33.116 -45.215 1.00 40.94 135 ILE A CA 1
ATOM 1073 C C . ILE A 1 135 ? -13.980 32.257 -45.231 1.00 40.94 135 ILE A C 1
ATOM 1075 O O . ILE A 1 135 ? -13.107 32.354 -44.375 1.00 40.94 135 ILE A O 1
ATOM 1079 N N . PHE A 1 136 ? -13.874 31.433 -46.274 1.00 39.41 136 PHE A N 1
ATOM 1080 C CA . PHE A 1 136 ? -12.714 30.670 -46.746 1.00 39.41 136 PHE A CA 1
ATOM 1081 C C . PHE A 1 136 ? -11.559 31.597 -47.177 1.00 39.41 136 PHE A C 1
ATOM 1083 O O . PHE A 1 136 ? -11.801 32.499 -47.972 1.00 39.41 136 PHE A O 1
ATOM 1090 N N . THR A 1 137 ? -10.298 31.334 -46.810 1.00 46.81 137 THR A N 1
ATOM 1091 C CA . THR A 1 137 ? -9.136 3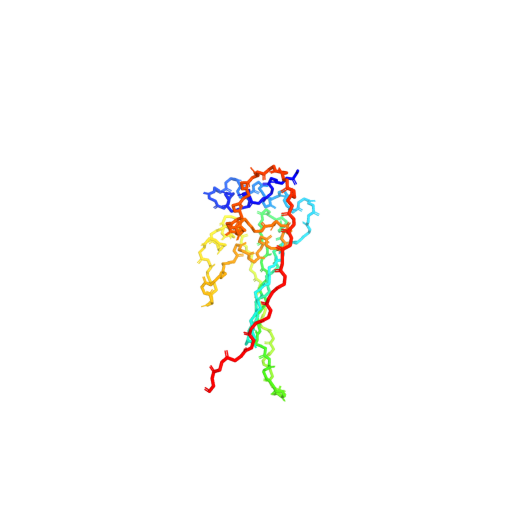1.685 -47.662 1.00 46.81 137 THR A CA 1
ATOM 1092 C C . THR A 1 137 ? -7.945 30.774 -47.355 1.00 46.81 137 THR A C 1
ATOM 1094 O O . THR A 1 137 ? -7.266 30.906 -46.343 1.00 46.81 137 THR A O 1
ATOM 1097 N N . GLN A 1 138 ? -7.687 29.855 -48.286 1.00 49.22 138 GLN A N 1
ATOM 1098 C CA . GLN A 1 138 ? -6.394 29.211 -48.501 1.00 49.22 138 GLN A CA 1
ATOM 1099 C C . GLN A 1 138 ? -5.394 30.248 -49.030 1.00 49.22 138 GLN A C 1
ATOM 1101 O O . GLN A 1 138 ? -5.666 30.900 -50.039 1.00 49.22 138 GLN A O 1
ATOM 1106 N N . ARG A 1 139 ? -4.203 30.334 -48.433 1.00 46.00 139 ARG A N 1
ATOM 1107 C CA . ARG A 1 139 ? -3.008 30.819 -49.135 1.00 46.00 139 ARG A CA 1
ATOM 1108 C C . ARG A 1 139 ? -1.820 29.911 -48.846 1.00 46.00 139 ARG A C 1
ATOM 1110 O O . ARG A 1 139 ? -1.116 30.040 -47.854 1.00 46.00 139 ARG A O 1
ATOM 1117 N N . LYS A 1 140 ? -1.639 28.984 -49.782 1.00 49.56 140 LYS A N 1
ATOM 1118 C CA . LYS A 1 140 ? -0.349 28.467 -50.235 1.00 49.56 140 LYS A CA 1
ATOM 1119 C C . LYS A 1 140 ? 0.473 29.613 -50.844 1.00 49.56 140 LYS A C 1
ATOM 1121 O O . LYS A 1 140 ? -0.122 30.550 -51.375 1.00 49.56 140 LYS A O 1
ATOM 1126 N N . GLN A 1 141 ? 1.794 29.407 -50.869 1.00 46.97 141 GLN A N 1
ATOM 1127 C CA . GLN A 1 141 ? 2.879 30.230 -51.434 1.00 46.97 141 GLN A CA 1
ATOM 1128 C C . GLN A 1 141 ? 3.568 31.105 -50.388 1.00 46.97 141 GLN A C 1
ATOM 1130 O O . GLN A 1 141 ? 2.902 31.737 -49.583 1.00 46.97 141 GLN A O 1
ATOM 1135 N N . ILE A 1 142 ? 4.892 31.175 -50.305 1.00 47.88 142 ILE A N 1
ATOM 1136 C CA . ILE A 1 142 ? 6.015 31.070 -51.266 1.00 47.88 142 ILE A CA 1
ATOM 1137 C C . ILE A 1 142 ? 7.276 30.945 -50.373 1.00 47.88 142 ILE A C 1
ATOM 1139 O O . ILE A 1 142 ? 7.219 31.356 -49.219 1.00 47.88 142 ILE A O 1
ATOM 1143 N N . GLY A 1 143 ? 8.430 30.433 -50.778 1.00 43.50 143 GLY A N 1
ATOM 1144 C CA . GLY A 1 143 ? 9.000 30.088 -52.073 1.00 43.50 143 GLY A CA 1
ATOM 1145 C C . GLY A 1 143 ? 10.443 29.637 -51.841 1.00 43.50 143 GLY A C 1
ATOM 1146 O O . GLY A 1 143 ? 10.915 29.761 -50.687 1.00 43.50 143 GLY A O 1
#

pLDDT: mean 72.77, std 19.55, range [27.95, 93.0]